Protein AF-A0A1Y6H158-F1 (afdb_monomer)

Mean predicted aligned error: 8.8 Å

pLDDT: mean 78.84, std 19.65, range [36.12, 97.5]

Secondary structure (DSSP, 8-state):
--HHHHHHHHHHHHHHHTT-B-S--HHHHHHHHHHHHHHHHTHHHHHH-PPPPPHHHHHHHHHHHHHHHHHHHB--

Foldseek 3Di:
DPDPVVVLVPVLCVVVVVVFWDPDDSVVLSVQLVCLLCVQAPCCCVPVVDDGDDPVRNVVSNVVSVCVSCVHTGDD

Organism: NCBI:txid48664

Structure (mmCIF, N/CA/C/O backbone):
data_AF-A0A1Y6H158-F1
#
_entry.id   AF-A0A1Y6H158-F1
#
loop_
_atom_site.group_PDB
_atom_site.id
_atom_site.type_symbol
_atom_site.label_atom_id
_atom_site.label_alt_id
_atom_site.label_comp_id
_atom_site.label_asym_id
_atom_site.label_entity_id
_atom_site.label_seq_id
_atom_site.pdbx_PDB_ins_code
_atom_site.Cartn_x
_atom_site.Cartn_y
_atom_site.Cartn_z
_atom_site.occupancy
_atom_site.B_iso_or_equiv
_atom_site.auth_seq_id
_atom_site.auth_comp_id
_atom_site.auth_asym_id
_atom_site.auth_atom_id
_atom_site.pdbx_PDB_model_num
ATOM 1 N N . MET A 1 1 ? 7.375 16.745 12.728 1.00 39.56 1 MET A N 1
ATOM 2 C CA . MET A 1 1 ? 6.878 16.245 11.428 1.00 39.56 1 MET A CA 1
ATOM 3 C C . MET A 1 1 ? 8.018 15.493 10.747 1.00 39.56 1 MET A C 1
ATOM 5 O O . MET A 1 1 ? 8.771 16.121 10.027 1.00 39.56 1 MET A O 1
ATOM 9 N N . GLY A 1 2 ? 8.234 14.210 11.056 1.00 38.97 2 GLY A N 1
ATOM 10 C CA . GLY A 1 2 ? 9.417 13.488 10.542 1.00 38.97 2 GLY A CA 1
ATOM 11 C C . GLY A 1 2 ? 9.290 11.965 10.482 1.00 38.97 2 GLY A C 1
ATOM 12 O O . GLY A 1 2 ? 9.820 11.350 9.574 1.00 38.97 2 GLY A O 1
ATOM 13 N N . SER A 1 3 ? 8.500 11.335 11.355 1.00 36.12 3 SER A N 1
ATOM 14 C CA . SER A 1 3 ? 8.498 9.862 11.425 1.00 36.12 3 SER A CA 1
ATOM 15 C C . SER A 1 3 ? 7.625 9.131 10.397 1.00 36.12 3 SER A C 1
ATOM 17 O O . SER A 1 3 ? 7.711 7.911 10.298 1.00 36.12 3 SER A O 1
ATOM 19 N N . LYS A 1 4 ? 6.759 9.818 9.633 1.00 46.59 4 LYS A N 1
ATOM 20 C CA . LYS A 1 4 ? 5.814 9.131 8.721 1.00 46.59 4 LYS A CA 1
ATOM 21 C C . LYS A 1 4 ? 6.417 8.819 7.344 1.00 46.59 4 LYS A C 1
ATOM 23 O O . LYS A 1 4 ? 5.981 7.871 6.702 1.00 46.59 4 LYS A O 1
ATOM 28 N N . GLU A 1 5 ? 7.441 9.563 6.923 1.00 40.84 5 GLU A N 1
ATOM 29 C CA . GLU A 1 5 ? 8.163 9.343 5.6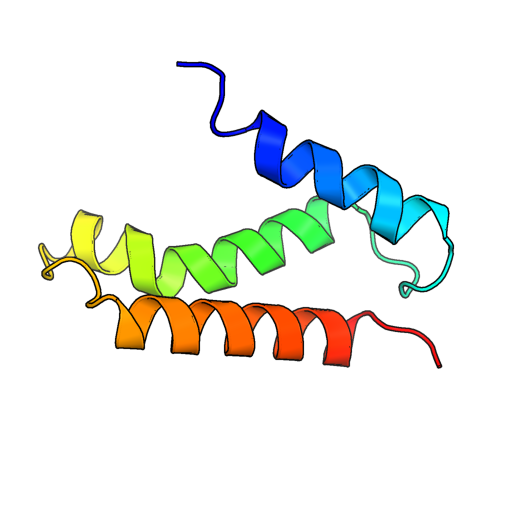56 1.00 40.84 5 GLU A CA 1
ATOM 30 C C . GLU A 1 5 ? 9.271 8.274 5.775 1.00 40.84 5 GLU A C 1
ATOM 32 O O . GLU A 1 5 ? 9.698 7.678 4.782 1.00 40.84 5 GLU A O 1
ATOM 37 N N . GLU A 1 6 ? 9.709 7.967 6.999 1.00 48.28 6 GLU A N 1
ATOM 38 C CA . GLU A 1 6 ? 10.777 6.996 7.273 1.00 48.28 6 GLU A CA 1
ATOM 39 C C . GLU A 1 6 ? 10.291 5.537 7.209 1.00 48.28 6 GLU A C 1
ATOM 41 O O . GLU A 1 6 ? 11.029 4.656 6.755 1.00 48.28 6 GLU A O 1
ATOM 46 N N . GLY A 1 7 ? 9.030 5.270 7.573 1.00 45.47 7 GLY A N 1
ATOM 47 C CA . GLY A 1 7 ? 8.452 3.919 7.562 1.00 45.47 7 GLY A CA 1
ATOM 48 C C . GLY A 1 7 ? 8.335 3.321 6.155 1.00 45.47 7 GLY A C 1
ATOM 49 O O . GLY A 1 7 ? 8.810 2.212 5.902 1.00 45.47 7 GLY A O 1
ATOM 50 N N . THR A 1 8 ? 7.804 4.090 5.200 1.00 49.72 8 THR A N 1
ATOM 51 C CA . THR A 1 8 ? 7.724 3.703 3.779 1.00 49.72 8 THR A CA 1
ATOM 52 C C . THR A 1 8 ? 9.098 3.590 3.129 1.00 49.72 8 THR A C 1
ATOM 54 O O . THR A 1 8 ? 9.259 2.846 2.167 1.00 49.72 8 THR A O 1
ATOM 57 N N . THR A 1 9 ? 10.102 4.301 3.646 1.00 50.41 9 THR A N 1
ATOM 58 C CA . THR A 1 9 ? 11.474 4.290 3.123 1.00 50.41 9 THR A CA 1
ATOM 59 C C . THR A 1 9 ? 12.291 3.090 3.614 1.00 50.41 9 THR A C 1
ATOM 61 O O . THR A 1 9 ? 13.172 2.611 2.896 1.00 50.41 9 THR A O 1
ATOM 64 N N . THR A 1 10 ? 11.978 2.561 4.798 1.00 49.34 10 THR A N 1
ATOM 65 C CA . THR A 1 10 ? 12.763 1.492 5.435 1.00 49.34 10 THR A CA 1
ATOM 66 C C . THR A 1 10 ? 12.447 0.109 4.859 1.00 49.34 10 THR A C 1
ATOM 68 O O . THR A 1 10 ? 13.369 -0.612 4.483 1.00 49.34 10 THR A O 1
ATOM 71 N N . TRP A 1 11 ? 11.169 -0.238 4.665 1.00 51.69 11 TRP A N 1
ATOM 72 C CA . TRP A 1 11 ? 10.790 -1.502 4.001 1.00 51.69 11 TRP A CA 1
ATOM 73 C C . TRP A 1 11 ? 11.212 -1.529 2.515 1.00 51.69 11 TRP A C 1
ATOM 75 O O . TRP A 1 11 ? 11.564 -2.571 1.963 1.00 51.69 11 TRP A O 1
ATOM 85 N N . ARG A 1 12 ? 11.274 -0.340 1.898 1.00 53.50 12 ARG A N 1
ATOM 86 C CA . ARG A 1 12 ? 11.687 -0.080 0.507 1.00 53.50 12 ARG A CA 1
ATOM 87 C C . ARG A 1 12 ? 13.084 -0.597 0.179 1.00 53.50 12 ARG A C 1
ATOM 89 O O . ARG A 1 12 ? 13.292 -1.175 -0.881 1.00 53.50 12 ARG A O 1
ATOM 96 N N . ARG A 1 13 ? 14.049 -0.381 1.076 1.00 52.19 13 ARG A N 1
ATOM 97 C CA . ARG A 1 13 ? 15.451 -0.750 0.829 1.00 52.19 13 ARG A CA 1
ATOM 98 C C . ARG A 1 13 ? 15.657 -2.263 0.892 1.00 52.19 13 ARG A C 1
ATOM 100 O O . ARG A 1 13 ? 16.477 -2.782 0.151 1.00 52.19 13 ARG A O 1
ATOM 107 N N . VAL A 1 14 ? 14.883 -2.956 1.727 1.00 50.72 14 VAL A N 1
ATOM 108 C CA . VAL A 1 14 ? 14.980 -4.411 1.911 1.00 50.72 14 VAL A CA 1
ATOM 109 C C . VAL A 1 14 ? 14.343 -5.161 0.736 1.00 50.72 14 VAL A C 1
ATOM 111 O O . VAL A 1 14 ? 14.950 -6.087 0.213 1.00 50.72 14 VAL A O 1
ATOM 114 N N . ALA A 1 15 ? 13.172 -4.726 0.255 1.00 52.62 15 ALA A N 1
ATOM 115 C CA . ALA A 1 15 ? 12.476 -5.394 -0.852 1.00 52.62 15 ALA A CA 1
ATOM 116 C C . ALA A 1 15 ? 13.138 -5.183 -2.231 1.00 52.62 1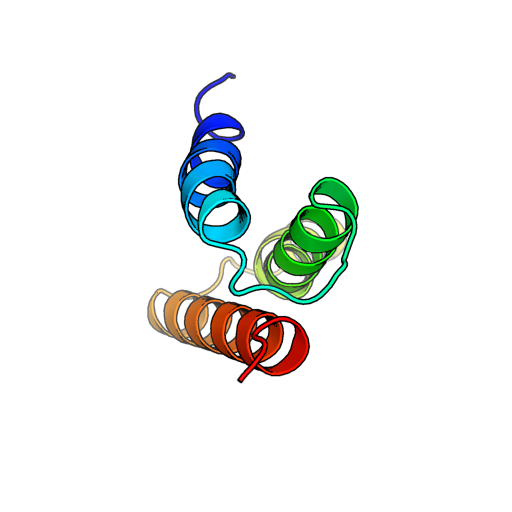5 ALA A C 1
ATOM 118 O O . ALA A 1 15 ? 13.088 -6.072 -3.079 1.00 52.62 15 ALA A O 1
ATOM 119 N N . LEU A 1 16 ? 13.771 -4.026 -2.466 1.00 52.62 16 LEU A N 1
ATOM 120 C CA . LEU A 1 16 ? 14.476 -3.738 -3.723 1.00 52.62 16 LEU A CA 1
ATOM 121 C C . LEU A 1 16 ? 15.894 -4.327 -3.771 1.00 52.62 16 LEU A C 1
ATOM 123 O O . LEU A 1 16 ? 16.337 -4.727 -4.846 1.00 52.62 16 LEU A O 1
ATOM 127 N N . ALA A 1 17 ? 16.597 -4.407 -2.633 1.00 48.41 17 ALA A N 1
ATOM 128 C CA . ALA A 1 17 ? 17.960 -4.947 -2.575 1.00 48.41 17 ALA A CA 1
ATOM 129 C C . ALA A 1 17 ? 18.034 -6.457 -2.858 1.00 48.41 17 ALA A C 1
ATOM 131 O O . ALA A 1 17 ? 19.095 -6.948 -3.229 1.00 48.41 17 ALA A O 1
ATOM 132 N N . ASP A 1 18 ? 16.917 -7.177 -2.730 1.00 53.97 18 ASP A N 1
ATOM 133 C CA . ASP A 1 18 ? 16.861 -8.629 -2.938 1.00 53.97 18 ASP A CA 1
ATOM 134 C C . ASP A 1 18 ? 16.733 -9.017 -4.432 1.00 53.97 18 ASP A C 1
ATOM 136 O O . ASP A 1 18 ? 16.745 -10.194 -4.779 1.00 53.97 18 ASP A O 1
ATOM 140 N N . GLY A 1 19 ? 16.589 -8.046 -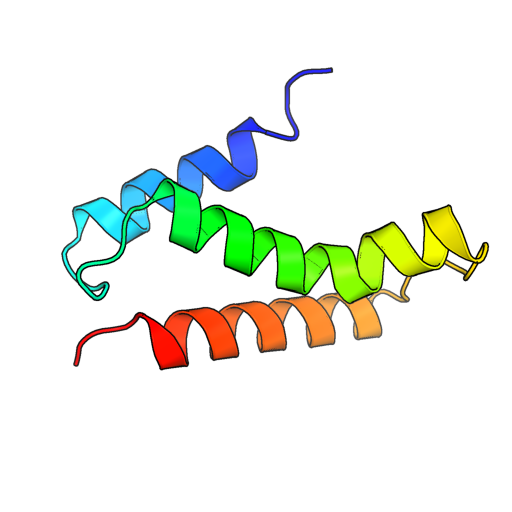5.351 1.00 55.88 19 GLY A N 1
ATOM 141 C CA . GLY A 1 19 ? 16.509 -8.299 -6.802 1.00 55.88 19 GLY A CA 1
ATOM 142 C C . GLY A 1 19 ? 15.231 -9.014 -7.271 1.00 55.88 19 GLY A C 1
ATOM 143 O O . GLY A 1 19 ? 15.152 -9.455 -8.416 1.00 55.88 19 GLY A O 1
ATOM 144 N N . ARG A 1 20 ? 14.219 -9.130 -6.399 1.00 61.28 20 ARG A N 1
ATOM 145 C CA . ARG A 1 20 ? 12.986 -9.920 -6.624 1.00 61.28 20 ARG A CA 1
ATOM 146 C C . ARG A 1 20 ? 11.857 -9.133 -7.287 1.00 61.28 20 ARG A C 1
ATOM 148 O O . ARG A 1 20 ? 10.806 -9.692 -7.593 1.00 61.28 20 ARG A O 1
ATOM 155 N N . LEU A 1 21 ? 12.068 -7.841 -7.521 1.00 65.94 21 LEU A N 1
ATOM 156 C CA . LEU A 1 21 ? 11.111 -6.970 -8.194 1.00 65.94 21 LEU A CA 1
ATOM 157 C C . LEU A 1 21 ? 11.504 -6.764 -9.666 1.00 65.94 21 LEU A C 1
ATOM 159 O O . LEU A 1 21 ? 12.676 -6.829 -10.038 1.00 65.94 21 LEU A O 1
ATOM 163 N N . ALA A 1 22 ? 10.508 -6.540 -10.524 1.00 68.75 22 ALA A N 1
ATOM 164 C CA . ALA A 1 22 ? 10.679 -6.171 -11.922 1.00 68.75 22 ALA A CA 1
ATOM 165 C C . ALA A 1 22 ? 11.566 -4.927 -12.037 1.00 68.75 22 ALA A C 1
ATOM 167 O O . ALA A 1 22 ? 11.697 -4.166 -11.081 1.00 68.75 22 ALA A O 1
ATOM 168 N N . SER A 1 23 ? 12.184 -4.717 -13.205 1.00 71.81 23 SER A N 1
ATOM 169 C CA . SER A 1 23 ? 12.985 -3.512 -13.448 1.00 71.81 23 SER A CA 1
ATOM 170 C C . SER A 1 23 ? 12.047 -2.304 -13.525 1.00 71.81 23 SER A C 1
ATOM 172 O O . SER A 1 23 ? 11.573 -1.923 -14.589 1.00 71.81 23 SER A O 1
ATOM 174 N N . VAL A 1 24 ? 11.709 -1.770 -12.356 1.00 78.88 24 VAL A N 1
ATOM 175 C CA . VAL A 1 24 ? 10.927 -0.560 -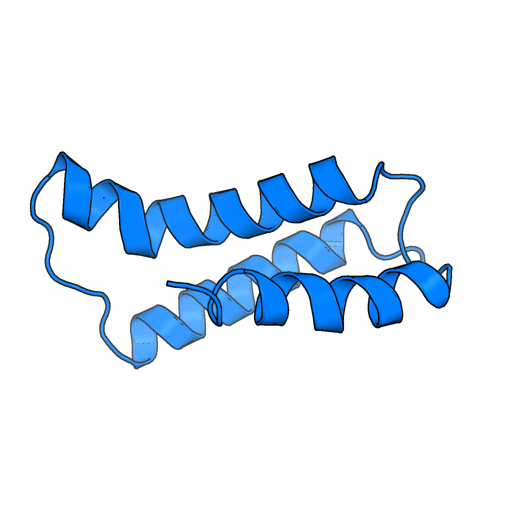12.144 1.00 78.88 24 VAL A CA 1
ATOM 176 C C . VAL A 1 24 ? 11.784 0.405 -11.348 1.00 78.88 24 VAL A C 1
ATOM 178 O O . VAL A 1 24 ? 12.537 0.003 -10.459 1.00 78.88 24 VAL A O 1
ATOM 181 N N . GLU A 1 25 ? 11.674 1.685 -11.674 1.00 83.44 25 GLU A N 1
ATOM 182 C CA . GLU A 1 25 ? 12.314 2.722 -10.885 1.00 83.44 25 GLU A CA 1
ATOM 183 C C . GLU A 1 25 ? 11.706 2.720 -9.456 1.00 83.44 25 GLU A C 1
ATOM 185 O O . GLU A 1 25 ? 10.479 2.780 -9.301 1.00 83.44 25 GLU A O 1
ATOM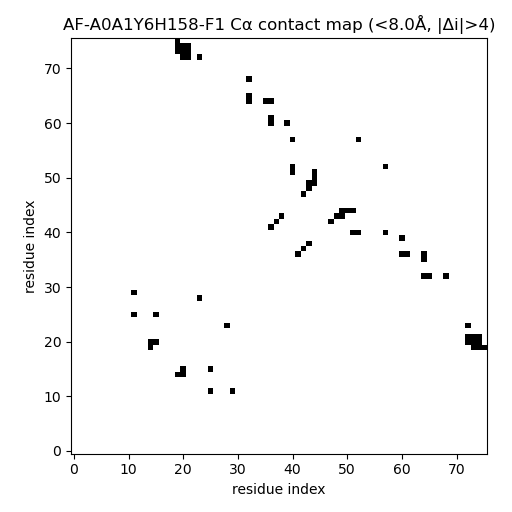 190 N N . PRO A 1 26 ? 12.533 2.581 -8.403 1.00 77.38 26 PRO A N 1
ATOM 191 C CA . PRO A 1 26 ? 12.094 2.484 -7.011 1.00 77.38 26 PRO A CA 1
ATOM 192 C C . PRO A 1 26 ? 11.108 3.551 -6.536 1.00 77.38 26 PRO A C 1
ATOM 194 O O . PRO A 1 26 ? 10.170 3.243 -5.795 1.00 77.38 26 PRO A O 1
ATOM 197 N N . HIS A 1 27 ? 11.337 4.809 -6.906 1.00 81.25 27 HIS A N 1
ATOM 198 C CA . HIS A 1 27 ? 10.507 5.925 -6.482 1.00 81.25 27 HIS A CA 1
ATOM 199 C C . HIS A 1 27 ? 9.124 5.852 -7.134 1.00 81.25 27 HIS A C 1
ATOM 201 O O . HIS A 1 27 ? 8.116 5.954 -6.436 1.00 81.25 27 HIS A O 1
ATOM 207 N N . PHE A 1 28 ? 9.061 5.545 -8.426 1.00 84.75 28 PHE A N 1
ATOM 208 C CA . PHE A 1 28 ? 7.824 5.346 -9.167 1.00 84.75 28 PHE A CA 1
ATOM 209 C C . PHE A 1 28 ? 6.986 4.185 -8.612 1.00 84.75 28 PHE A C 1
ATOM 211 O O . PHE A 1 28 ? 5.770 4.306 -8.440 1.00 84.75 28 PHE A O 1
ATOM 218 N N . ALA A 1 29 ? 7.617 3.058 -8.271 1.00 85.75 29 ALA A N 1
ATOM 219 C CA . ALA A 1 29 ? 6.926 1.937 -7.631 1.00 85.75 29 ALA A CA 1
ATOM 220 C C . ALA A 1 29 ? 6.326 2.350 -6.272 1.00 85.75 29 ALA A C 1
ATOM 222 O O . ALA A 1 29 ? 5.163 2.070 -5.975 1.00 85.75 29 ALA A O 1
ATOM 223 N N . ALA A 1 30 ? 7.091 3.086 -5.465 1.00 82.25 30 ALA A N 1
ATOM 224 C CA . ALA A 1 30 ? 6.633 3.569 -4.167 1.00 82.25 30 ALA A CA 1
ATOM 225 C C . ALA A 1 30 ? 5.468 4.561 -4.279 1.00 82.25 30 ALA A C 1
ATOM 227 O O . ALA A 1 30 ? 4.509 4.469 -3.512 1.00 82.25 30 ALA A O 1
ATOM 228 N N . GLN A 1 31 ? 5.526 5.474 -5.251 1.00 89.81 31 GLN A N 1
ATOM 229 C CA . GLN A 1 31 ? 4.446 6.419 -5.525 1.00 89.81 31 GLN A CA 1
ATOM 230 C C . GLN A 1 31 ? 3.150 5.701 -5.903 1.00 89.81 31 GLN A C 1
ATOM 232 O O . GLN A 1 31 ? 2.086 6.088 -5.431 1.00 89.81 31 GLN A O 1
ATOM 237 N N . GLN A 1 32 ? 3.219 4.626 -6.690 1.00 93.19 32 GLN A N 1
ATOM 238 C CA . GLN A 1 32 ? 2.025 3.848 -7.034 1.00 93.19 32 GLN A CA 1
ATOM 239 C C . GLN A 1 32 ? 1.432 3.123 -5.827 1.00 93.19 32 GLN A C 1
ATOM 241 O O . GLN A 1 32 ? 0.220 3.174 -5.634 1.00 93.19 32 GLN A O 1
ATOM 246 N N . LEU A 1 33 ? 2.259 2.508 -4.973 1.00 90.50 33 LEU A N 1
ATOM 247 C CA . LEU A 1 33 ? 1.760 1.904 -3.734 1.00 90.5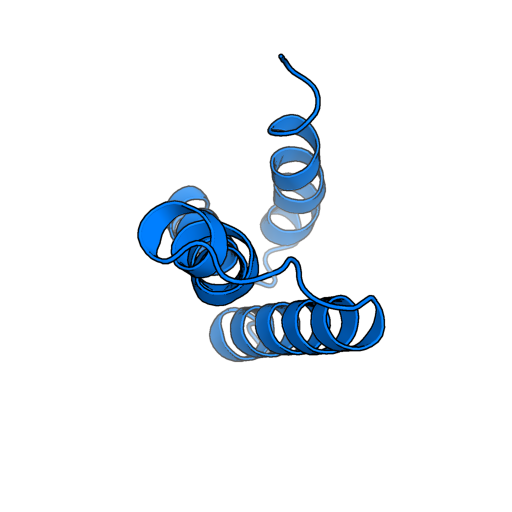0 33 LEU A CA 1
ATOM 248 C C . LEU A 1 33 ? 1.104 2.956 -2.826 1.00 90.50 33 LEU A C 1
ATOM 250 O O . LEU A 1 33 ? 0.029 2.727 -2.276 1.00 90.50 33 LEU A O 1
ATOM 254 N N . GLN A 1 34 ? 1.714 4.136 -2.705 1.00 90.25 34 GLN A N 1
ATOM 255 C CA . GLN A 1 34 ? 1.139 5.247 -1.951 1.00 90.25 34 GLN A CA 1
ATOM 256 C C . GLN A 1 34 ? -0.183 5.731 -2.561 1.00 90.25 34 GLN A C 1
ATOM 258 O O . GLN A 1 34 ? -1.123 5.998 -1.814 1.00 90.25 34 GLN A O 1
ATOM 263 N N . ALA A 1 35 ? -0.282 5.817 -3.889 1.00 94.94 35 ALA A N 1
ATOM 264 C CA . ALA A 1 35 ? -1.503 6.215 -4.580 1.00 94.94 35 ALA A CA 1
ATOM 265 C C . ALA A 1 35 ? -2.654 5.230 -4.316 1.00 94.94 35 ALA A C 1
ATOM 267 O O . ALA A 1 35 ? -3.772 5.671 -4.045 1.00 94.94 35 ALA A O 1
ATOM 268 N N . LEU A 1 36 ? -2.372 3.918 -4.305 1.00 95.19 36 LEU A N 1
ATOM 269 C CA . LEU A 1 36 ? -3.354 2.889 -3.940 1.00 95.19 36 LEU A CA 1
ATOM 270 C C . LEU A 1 36 ? -3.910 3.115 -2.529 1.00 95.19 36 LEU A C 1
ATOM 272 O O . LEU A 1 36 ? -5.115 3.032 -2.331 1.00 95.19 36 LEU A O 1
ATOM 276 N N . VAL A 1 37 ? -3.062 3.467 -1.559 1.00 93.62 37 VAL A N 1
ATOM 277 C CA . VAL A 1 37 ? -3.503 3.738 -0.179 1.00 93.62 37 VAL A CA 1
ATOM 278 C C . VAL A 1 37 ? -4.269 5.062 -0.081 1.00 93.62 37 VAL A C 1
ATOM 280 O O . VAL A 1 37 ? -5.351 5.132 0.509 1.00 93.62 37 VAL A O 1
ATOM 283 N N . GLN A 1 38 ? -3.727 6.133 -0.664 1.00 94.25 38 GLN A N 1
ATOM 284 C CA . GLN A 1 38 ? -4.314 7.473 -0.585 1.00 94.25 38 GLN A CA 1
ATOM 285 C C . GLN A 1 38 ? -5.681 7.567 -1.265 1.00 94.25 38 GLN A C 1
ATOM 287 O O . GLN A 1 38 ? -6.522 8.347 -0.815 1.00 94.25 38 GLN A O 1
ATOM 292 N N . GLY A 1 39 ? -5.921 6.767 -2.309 1.00 95.81 39 GLY A N 1
ATOM 293 C CA . GLY A 1 39 ? -7.206 6.703 -3.003 1.00 95.81 39 GLY A CA 1
ATOM 294 C C . GLY A 1 39 ? -8.387 6.340 -2.097 1.00 95.81 39 GLY A C 1
ATOM 295 O O . GLY A 1 39 ? -9.503 6.766 -2.374 1.00 95.81 39 GLY A O 1
ATOM 296 N N . PHE A 1 40 ? -8.146 5.631 -0.988 1.00 95.25 40 PHE A N 1
ATOM 297 C CA . PHE A 1 40 ? -9.1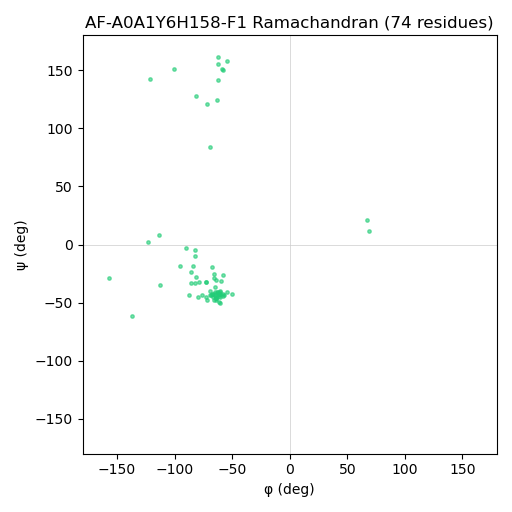93 5.214 -0.044 1.00 95.25 40 PHE A CA 1
ATOM 298 C C . PHE A 1 40 ? -9.092 5.891 1.324 1.00 95.25 40 PHE A C 1
ATOM 300 O O . PHE A 1 40 ? -10.113 6.158 1.957 1.00 95.25 40 PHE A O 1
ATOM 307 N N . ALA A 1 41 ? -7.869 6.149 1.794 1.00 93.19 41 ALA A N 1
ATOM 308 C CA . ALA A 1 41 ? -7.606 6.560 3.174 1.00 93.19 41 ALA A CA 1
ATOM 309 C C . ALA A 1 41 ? -7.067 7.995 3.313 1.00 93.19 41 ALA A C 1
ATOM 311 O O . ALA A 1 41 ? -6.620 8.378 4.397 1.00 93.19 41 ALA A O 1
ATOM 312 N N . PHE A 1 42 ? -7.054 8.776 2.229 1.00 94.00 42 PHE A N 1
ATOM 313 C CA . PHE A 1 42 ? -6.631 10.174 2.272 1.00 94.00 42 PHE A CA 1
ATOM 314 C C . PHE A 1 42 ? -7.537 11.098 1.459 1.00 94.00 42 PHE A C 1
ATOM 316 O O . PHE A 1 42 ? -8.148 12.009 2.018 1.00 94.00 42 PHE A O 1
ATOM 323 N N . TRP A 1 43 ? -7.636 10.881 0.145 1.00 95.31 43 TRP A N 1
ATOM 324 C CA . TRP A 1 43 ? -8.360 11.799 -0.733 1.00 95.31 43 TRP A CA 1
ATOM 325 C C . TRP A 1 43 ? -9.866 11.844 -0.467 1.00 95.31 43 TRP A C 1
ATOM 327 O O . TRP A 1 43 ? -10.385 12.955 -0.413 1.00 95.31 43 TRP A O 1
ATOM 337 N N . PRO A 1 44 ? -10.585 10.729 -0.234 1.00 96.44 44 PRO A N 1
ATOM 338 C CA . PRO A 1 44 ? -12.016 10.800 0.066 1.00 96.44 44 PRO A CA 1
ATOM 339 C C . PRO A 1 44 ? -12.309 11.605 1.338 1.00 96.44 44 PRO A C 1
ATOM 341 O O . PRO A 1 44 ? -13.226 12.430 1.365 1.00 96.44 44 PRO A O 1
ATOM 344 N N . GLN A 1 45 ? -11.489 11.424 2.373 1.00 94.81 45 GLN A N 1
ATOM 345 C CA . GLN A 1 45 ? -11.620 12.141 3.639 1.00 94.81 45 GLN A CA 1
ATOM 346 C C . GLN A 1 45 ? -11.283 13.628 3.469 1.00 94.81 45 GLN A C 1
ATOM 348 O O . GLN A 1 45 ? -12.020 14.480 3.955 1.00 94.81 45 GLN A O 1
ATOM 353 N N . LEU A 1 46 ? -10.211 13.951 2.738 1.00 95.25 46 LEU A N 1
ATOM 354 C CA . LEU A 1 46 ? -9.779 15.334 2.525 1.00 95.25 46 LEU A CA 1
ATOM 355 C C . LEU A 1 46 ? -10.693 16.109 1.564 1.00 95.25 46 LEU A C 1
ATOM 357 O O . LEU A 1 46 ? -11.034 17.255 1.832 1.00 95.25 46 LEU A O 1
ATOM 361 N N . ALA A 1 47 ? -11.068 15.505 0.436 1.00 96.12 47 ALA A N 1
ATOM 362 C CA . ALA A 1 47 ? -11.784 16.180 -0.644 1.00 96.12 47 ALA A CA 1
ATOM 363 C C . ALA A 1 47 ? -13.301 16.204 -0.437 1.00 96.12 47 ALA A C 1
ATOM 365 O O . ALA A 1 47 ? -13.960 17.150 -0.859 1.00 96.12 47 ALA A O 1
ATOM 366 N N . THR A 1 48 ? -13.863 15.162 0.188 1.00 95.19 48 THR A N 1
ATOM 367 C CA . THR A 1 48 ? -15.323 14.999 0.319 1.00 95.19 48 THR A CA 1
ATOM 368 C C . THR A 1 48 ? -15.805 14.871 1.762 1.00 95.19 48 THR A C 1
ATOM 370 O O . THR A 1 48 ? -16.999 14.706 1.986 1.00 95.19 48 THR A O 1
ATOM 373 N N . GLY A 1 49 ? -14.906 14.954 2.750 1.00 96.31 49 GLY A N 1
ATOM 374 C CA . GLY A 1 49 ? -15.273 14.872 4.166 1.00 96.31 49 GLY A CA 1
ATOM 375 C C . GLY A 1 49 ? -15.806 13.501 4.591 1.00 96.31 49 GLY A C 1
ATOM 376 O O . GLY A 1 49 ? -16.522 13.410 5.587 1.00 96.31 49 GLY A O 1
ATOM 377 N N . GLN A 1 50 ? -15.497 12.437 3.840 1.00 96.75 50 GLN A N 1
ATOM 378 C CA . GLN A 1 50 ? -15.882 11.079 4.225 1.00 96.75 50 GLN A CA 1
ATOM 379 C C . GLN A 1 50 ? -15.292 10.699 5.590 1.00 96.75 50 GLN A C 1
ATOM 381 O O . GLN A 1 50 ? -14.209 11.174 5.948 1.00 96.75 50 GLN A O 1
ATOM 386 N N . PRO A 1 51 ? -15.965 9.821 6.354 1.00 96.44 51 PRO A N 1
ATOM 387 C CA . PRO A 1 51 ? -15.407 9.318 7.596 1.00 96.44 51 PRO A CA 1
ATOM 388 C C . PRO A 1 51 ? -14.110 8.522 7.348 1.00 96.44 51 PRO A C 1
ATOM 390 O O . PRO A 1 51 ? -13.900 7.973 6.257 1.00 96.44 51 PRO A O 1
ATOM 393 N N . PRO A 1 52 ? -13.225 8.431 8.357 1.00 94.94 52 PRO A N 1
ATOM 394 C CA . PRO A 1 52 ? -12.098 7.510 8.321 1.00 94.94 52 PRO A CA 1
ATOM 395 C C . PRO A 1 52 ? -12.564 6.063 8.137 1.00 94.94 52 PRO A C 1
ATOM 397 O O . PRO A 1 52 ? -13.639 5.682 8.599 1.00 94.94 52 PRO A O 1
ATOM 400 N N . LEU A 1 53 ? -11.722 5.250 7.500 1.00 95.19 53 LEU A N 1
ATOM 401 C CA . LEU A 1 53 ? -11.974 3.819 7.336 1.00 95.19 53 LEU A CA 1
ATOM 402 C C . LEU A 1 53 ? -12.036 3.107 8.697 1.00 95.19 53 LEU A C 1
ATOM 404 O O . LEU A 1 53 ? -11.218 3.386 9.581 1.00 95.19 53 LEU A O 1
ATOM 408 N N . SER A 1 54 ? -12.947 2.140 8.837 1.00 97.50 54 SER A N 1
ATOM 409 C CA . SER A 1 54 ? -12.954 1.220 9.980 1.00 97.50 54 SER A CA 1
ATOM 410 C C . SER A 1 54 ? -11.671 0.375 10.012 1.00 97.50 54 SER A C 1
ATOM 412 O O . SER A 1 54 ? -10.994 0.243 8.987 1.00 97.50 54 SER A O 1
ATOM 414 N N . PRO A 1 55 ? -11.322 -0.237 11.156 1.00 96.06 55 PRO A N 1
ATOM 415 C CA . PRO A 1 55 ? -10.191 -1.158 11.222 1.00 96.06 55 PRO A CA 1
ATOM 416 C C . PRO A 1 55 ? -10.276 -2.295 10.194 1.00 96.06 55 PRO A C 1
ATOM 418 O O . PRO A 1 55 ? -9.274 -2.595 9.549 1.00 96.06 55 PRO A O 1
ATOM 421 N N . GLU A 1 56 ? -11.459 -2.881 9.965 1.00 97.00 56 GLU A N 1
ATOM 422 C CA . GLU A 1 56 ? -11.618 -3.936 8.952 1.00 97.00 56 GLU A CA 1
ATOM 423 C C . GLU A 1 56 ? -11.358 -3.408 7.535 1.00 97.00 56 GLU A C 1
ATOM 425 O O . GLU A 1 56 ? -10.658 -4.046 6.747 1.00 97.00 56 GLU A O 1
ATOM 430 N N . GLN A 1 57 ? -11.870 -2.214 7.220 1.00 96.75 57 GLN A N 1
ATOM 431 C CA . GLN A 1 57 ? -11.662 -1.568 5.922 1.00 96.75 57 GLN A CA 1
ATOM 432 C C . GLN A 1 57 ? -10.191 -1.205 5.689 1.00 96.75 57 GLN A C 1
ATOM 434 O O . GLN A 1 57 ? -9.698 -1.317 4.566 1.00 96.75 57 GLN A O 1
ATOM 439 N N . GLN A 1 58 ? -9.474 -0.788 6.737 1.00 93.81 58 GLN A N 1
ATOM 440 C CA . GLN A 1 58 ? -8.039 -0.514 6.661 1.00 93.81 58 GLN A CA 1
ATOM 441 C C . GLN A 1 58 ? -7.249 -1.784 6.336 1.00 93.81 58 GLN A C 1
ATOM 443 O O . GLN A 1 58 ? -6.403 -1.747 5.441 1.00 93.81 58 GLN A O 1
ATOM 448 N N . THR A 1 59 ? -7.549 -2.901 7.006 1.00 93.31 59 THR A N 1
ATOM 449 C CA . THR A 1 59 ? -6.906 -4.196 6.734 1.00 93.31 59 THR A CA 1
ATOM 450 C C . THR A 1 59 ? -7.167 -4.652 5.304 1.00 93.31 59 THR A C 1
ATOM 452 O O . THR A 1 59 ? -6.217 -4.920 4.571 1.00 93.31 59 THR A O 1
ATOM 455 N N . GLN A 1 60 ? -8.430 -4.651 4.869 1.00 95.44 60 GLN A N 1
ATOM 456 C CA . GLN A 1 60 ? -8.796 -5.059 3.512 1.00 95.44 60 GLN A CA 1
ATOM 457 C C . GLN A 1 60 ? -8.076 -4.217 2.446 1.00 95.44 60 GLN A C 1
ATOM 459 O O . GLN A 1 60 ? -7.566 -4.755 1.459 1.00 95.44 60 GLN A O 1
ATOM 464 N N . MET A 1 61 ? -8.020 -2.896 2.641 1.00 95.94 61 MET A N 1
ATOM 465 C CA . MET A 1 61 ? -7.325 -1.978 1.737 1.00 95.94 61 MET A CA 1
ATOM 466 C C . MET A 1 61 ? -5.820 -2.260 1.701 1.00 95.94 61 MET A C 1
ATOM 468 O O . MET A 1 61 ? -5.248 -2.351 0.614 1.00 95.94 61 MET A O 1
ATOM 472 N N . ALA A 1 62 ? -5.186 -2.444 2.863 1.00 91.00 62 ALA A N 1
ATOM 473 C CA . ALA A 1 62 ? -3.752 -2.697 2.954 1.00 91.00 62 ALA A CA 1
ATOM 474 C C . ALA A 1 62 ? -3.362 -4.026 2.288 1.00 91.00 62 ALA A C 1
ATOM 476 O O . ALA A 1 62 ? -2.439 -4.055 1.472 1.00 91.00 62 ALA A O 1
ATOM 477 N N . GLU A 1 63 ? -4.089 -5.106 2.580 1.00 93.38 63 GLU A N 1
ATOM 478 C CA . GLU A 1 63 ? -3.861 -6.425 1.978 1.00 93.38 63 GLU A CA 1
ATOM 479 C C . GLU A 1 63 ? -4.028 -6.382 0.458 1.00 93.38 63 GLU A C 1
ATOM 481 O O . GLU A 1 63 ? -3.168 -6.872 -0.276 1.00 93.38 63 GLU A O 1
ATOM 486 N N . SER A 1 64 ? -5.089 -5.730 -0.025 1.00 95.06 64 SER A N 1
ATOM 487 C CA . SER A 1 64 ? -5.356 -5.603 -1.460 1.00 95.06 64 SER A CA 1
ATOM 488 C C . SER A 1 64 ? -4.280 -4.777 -2.168 1.00 95.06 64 SER A C 1
ATOM 490 O O . SER A 1 64 ? -3.784 -5.184 -3.217 1.00 95.06 64 SER A O 1
ATOM 492 N N . ALA A 1 65 ? -3.865 -3.646 -1.587 1.00 93.88 65 ALA A N 1
ATOM 493 C CA . ALA A 1 65 ? -2.829 -2.790 -2.161 1.00 93.88 65 ALA A CA 1
ATOM 494 C C . ALA A 1 65 ? -1.480 -3.519 -2.269 1.00 93.88 65 ALA A C 1
ATOM 496 O O . ALA A 1 65 ? -0.816 -3.446 -3.305 1.00 93.88 65 ALA A O 1
ATOM 497 N N . VAL A 1 66 ? -1.097 -4.272 -1.231 1.00 89.00 66 VAL A N 1
ATOM 498 C CA . VAL A 1 66 ? 0.126 -5.086 -1.237 1.00 89.00 66 VAL A CA 1
ATOM 499 C C . VAL A 1 66 ? 0.021 -6.227 -2.248 1.00 89.00 66 VAL A C 1
ATOM 501 O O . VAL A 1 66 ? 0.958 -6.434 -3.018 1.00 89.00 66 VAL A O 1
ATOM 504 N N . ALA A 1 67 ? -1.109 -6.937 -2.297 1.00 90.56 67 ALA A N 1
ATOM 505 C CA . ALA A 1 67 ? -1.322 -8.028 -3.244 1.00 90.56 67 ALA A CA 1
ATOM 506 C C . ALA A 1 67 ? -1.254 -7.547 -4.701 1.00 90.56 67 ALA A C 1
ATOM 508 O O . ALA A 1 67 ? -0.601 -8.184 -5.524 1.00 90.56 67 ALA A O 1
ATOM 509 N N . MET A 1 68 ? -1.864 -6.401 -5.018 1.00 91.81 68 MET A N 1
ATOM 510 C CA . MET A 1 68 ? -1.780 -5.790 -6.348 1.00 91.81 68 MET A CA 1
ATOM 511 C C . MET A 1 68 ? -0.349 -5.364 -6.686 1.00 91.81 68 MET A C 1
ATOM 513 O O . MET A 1 68 ? 0.144 -5.663 -7.773 1.00 91.81 68 MET A O 1
ATOM 517 N N . PHE A 1 69 ? 0.336 -4.704 -5.748 1.00 90.25 69 PHE A N 1
ATOM 518 C CA . PHE A 1 69 ? 1.711 -4.249 -5.939 1.00 90.25 69 PHE A CA 1
ATOM 519 C C . PHE A 1 69 ? 2.671 -5.418 -6.189 1.00 90.25 69 PHE A C 1
ATOM 521 O O . PHE A 1 69 ? 3.422 -5.407 -7.163 1.00 90.25 69 PHE A O 1
ATOM 528 N N . LEU A 1 70 ? 2.624 -6.453 -5.345 1.00 86.81 70 LEU A N 1
ATOM 529 C CA . LEU A 1 70 ? 3.458 -7.644 -5.500 1.00 86.81 70 LEU A CA 1
ATOM 530 C C . LEU A 1 70 ? 3.046 -8.464 -6.723 1.00 86.81 70 LEU A C 1
ATOM 532 O O . LEU A 1 70 ? 3.913 -8.919 -7.454 1.00 86.81 70 LEU A O 1
ATOM 536 N N . GLY A 1 71 ? 1.752 -8.613 -7.006 1.00 89.25 71 GLY A N 1
ATOM 537 C CA . GLY A 1 71 ? 1.280 -9.330 -8.193 1.00 89.25 71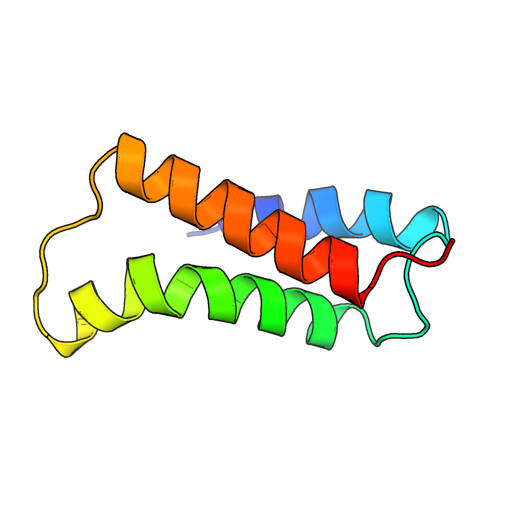 GLY A CA 1
ATOM 538 C C . GLY A 1 71 ? 1.783 -8.719 -9.504 1.00 89.25 71 GLY A C 1
ATOM 539 O O . GLY A 1 71 ? 2.017 -9.447 -10.466 1.00 89.25 71 GLY A O 1
ATOM 540 N N . PHE A 1 72 ? 1.989 -7.400 -9.531 1.00 89.69 72 PHE A N 1
ATOM 541 C CA . PHE A 1 72 ? 2.521 -6.698 -10.695 1.00 89.69 72 PHE A CA 1
ATOM 542 C C . PHE A 1 72 ? 4.055 -6.654 -10.730 1.00 89.69 72 PHE A C 1
ATOM 544 O O . PHE A 1 72 ? 4.653 -6.864 -11.784 1.00 89.69 72 PHE A O 1
ATOM 551 N N . TYR A 1 73 ? 4.705 -6.381 -9.594 1.00 85.50 73 TYR A N 1
ATOM 552 C CA . TYR A 1 73 ? 6.152 -6.165 -9.553 1.00 85.50 73 TYR A CA 1
ATOM 553 C C . TYR A 1 73 ? 6.978 -7.391 -9.196 1.00 85.50 73 TYR A C 1
ATOM 555 O O . TYR A 1 73 ? 8.172 -7.381 -9.463 1.00 85.50 73 TYR A O 1
ATOM 563 N N . TRP A 1 74 ? 6.421 -8.439 -8.603 1.00 81.69 74 TRP A N 1
ATOM 564 C CA . TRP A 1 74 ? 7.208 -9.608 -8.224 1.00 81.69 74 TRP A CA 1
ATOM 565 C C . TRP A 1 74 ? 7.620 -10.413 -9.460 1.00 81.69 74 TRP A C 1
ATOM 567 O O . TRP A 1 74 ? 6.774 -10.901 -10.212 1.00 81.69 74 TRP A O 1
ATOM 577 N N . ARG A 1 75 ? 8.931 -10.586 -9.672 1.00 68.38 75 ARG A N 1
ATOM 578 C CA . ARG A 1 75 ? 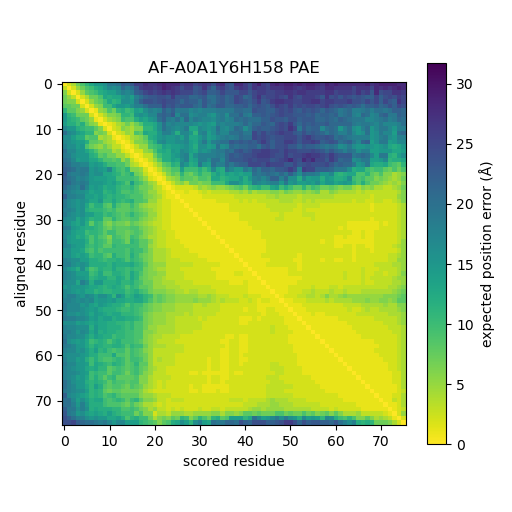9.440 -11.525 -10.680 1.00 68.38 75 ARG A CA 1
ATOM 579 C C . ARG A 1 75 ? 9.425 -12.931 -10.086 1.00 68.38 75 ARG A C 1
ATOM 581 O O . ARG A 1 75 ? 9.945 -13.144 -8.993 1.00 68.38 75 ARG A O 1
ATOM 588 N N . LYS A 1 76 ? 8.811 -13.872 -10.808 1.00 58.56 76 LYS A N 1
ATOM 589 C CA . LYS A 1 76 ? 8.975 -15.307 -10.543 1.00 58.56 76 LYS A CA 1
ATOM 590 C C . LYS A 1 76 ? 10.414 -15.741 -10.787 1.00 58.56 76 LYS A C 1
ATOM 592 O O . LYS A 1 76 ? 11.012 -15.222 -11.759 1.00 58.56 76 LYS A O 1
#

InterPro domains:
  IPR036271 Tetracyclin repressor-like, C-terminal domain superfamily [SSF48498] (15-73)
  IPR039536 Transcriptional regulator TetR, C-terminal, Proteobacteria type [PF14246] (8-73)

Solvent-accessible surface area (backbone atoms only — not comparable to full-atom values): 4572 Å² total; per-residue (Å²): 142,69,74,78,68,48,58,69,52,55,60,48,56,60,56,57,71,68,66,44,49,50,102,61,61,69,66,62,56,50,52,50,55,48,47,59,49,33,65,68,75,39,48,43,39,72,77,69,66,46,77,81,72,52,76,68,54,48,50,55,50,51,55,50,46,51,51,53,50,44,70,72,34,50,54,132

Nearest PDB structures (foldseek):
  3cdl-assembly1_A  TM=8.335E-01  e=6.290E-06  Pseudomonas syringae pv. tomato str. DC3000
  3cdl-assembly1_B  TM=8.600E-01  e=1.137E-05  Pseudomonas syringae pv. tomato str. DC3000
  6g87-assembly2_C  TM=8.240E-01  e=4.531E-02  Bradyrhizobium diazoefficiens
  3bhq-assembly1_B  TM=7.904E-01  e=9.979E-02  Mesorhizobium japonicum MAFF 303099
  8oyy-assembly2_B  TM=4.933E-01  e=2.058E+00  synthetic construct

Radius of gyration: 13.88 Å; Cα contacts (8 Å, |Δi|>4): 38; chains: 1; bounding box: 34×32×25 Å

Sequence (76 aa):
MGSKEEGTTTWRRVALADGRLASVEPHFAAQQLQALVQGFAFWPQLATGQPPLSPEQQTQMAESAVAMFLGFYWRK